Protein AF-A0A0V1ALI6-F1 (afdb_monomer)

pLDDT: mean 88.28, std 8.55, range [50.66, 95.81]

Solvent-accessible surface area (backbone atoms only — not comparable to full-atom values): 3725 Å² total; per-residue (Å²): 128,60,70,73,56,33,60,69,70,26,71,75,27,70,46,73,50,60,46,96,82,64,57,40,27,40,41,38,38,20,58,100,53,84,46,80,49,76,33,71,83,62,64,76,72,84,80,72,95,73,92,78,84,64,90,86,114

Mean predicted aligned error: 5.04 Å

Foldseek 3Di:
DDQVVLVVVPAFRKDKDADPVRQKIWIWGAHVHIDIDIDRPDYCPPDDDDDDDDPVD

Sequence (57 aa):
MPSNELKRKGRGATDFCCTRDNKLCVVKWFDNREVILTSTYKCVDPVEPVRRWDKRQ

Organism: Trichinella pseudospiralis (NCBI:txid6337)

Radius of gyration: 12.93 Å; Cα contacts (8 Å, |Δi|>4): 73; chains: 1; bounding box: 27×16×44 Å

Nearest PDB structures (foldseek):
  5i5l-assembly1_A-2  TM=4.619E-01  e=2.202E+00  Agrobacterium fabrum str. C58
  8co5-assembly1_A-2  TM=4.499E-01  e=2.348E+00  Agrobacterium fabrum str. C58
  7ado-assembly1_A  TM=5.730E-01  e=6.969E+00  Homo sapiens

Secondary structure (DSSP, 8-state):
--HHHHHHH-TTEEEEEE-TTSS-EEEEEESSSEEEEEESS--SPSP-------TT-

Structure (mmCIF, N/CA/C/O backbone):
data_AF-A0A0V1ALI6-F1
#
_entry.id   AF-A0A0V1ALI6-F1
#
loop_
_atom_site.group_PDB
_atom_site.id
_atom_site.type_symbol
_atom_site.label_atom_id
_atom_site.label_alt_id
_atom_site.label_comp_id
_atom_site.label_asym_id
_atom_site.label_entity_id
_atom_site.label_seq_id
_atom_site.pdbx_PDB_ins_code
_atom_site.Cartn_x
_atom_site.Cartn_y
_atom_site.Cartn_z
_atom_site.occupancy
_atom_site.B_iso_or_equiv
_atom_site.auth_seq_id
_atom_site.auth_comp_id
_atom_site.auth_asym_id
_atom_site.auth_atom_id
_atom_site.pdbx_PDB_model_num
ATOM 1 N N . MET A 1 1 ? 8.915 -0.398 5.105 1.00 77.69 1 MET A N 1
ATOM 2 C CA . MET A 1 1 ? 9.985 -0.504 4.094 1.00 77.69 1 MET A CA 1
ATOM 3 C C . MET A 1 1 ? 10.475 0.879 3.684 1.00 77.69 1 MET A C 1
ATOM 5 O O . MET A 1 1 ? 9.660 1.763 3.409 1.00 77.69 1 MET A O 1
ATOM 9 N N . PRO A 1 2 ? 11.799 1.100 3.648 1.00 82.69 2 PRO A N 1
ATOM 10 C CA . PRO A 1 2 ? 12.393 2.323 3.109 1.00 82.69 2 PRO A CA 1
ATOM 11 C C . PRO A 1 2 ? 12.028 2.534 1.629 1.00 82.69 2 PRO A C 1
ATOM 13 O O . PRO A 1 2 ? 11.894 1.569 0.877 1.00 82.69 2 PRO A O 1
ATOM 16 N N . SER A 1 3 ? 11.915 3.792 1.179 1.00 78.44 3 SER A N 1
ATOM 17 C CA 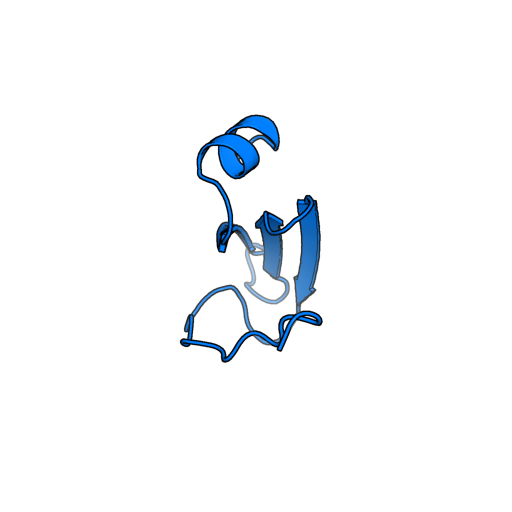. SER A 1 3 ? 11.536 4.124 -0.215 1.00 78.44 3 SER A CA 1
ATOM 18 C C . SER A 1 3 ? 12.462 3.473 -1.260 1.00 78.44 3 SER A C 1
ATOM 20 O O . SER A 1 3 ? 11.995 2.901 -2.247 1.00 78.44 3 SER A O 1
ATOM 22 N N . ASN A 1 4 ? 13.773 3.445 -0.992 1.00 87.62 4 ASN A N 1
ATOM 23 C CA . ASN A 1 4 ? 14.766 2.832 -1.881 1.00 87.62 4 ASN A CA 1
ATOM 24 C C . ASN A 1 4 ? 14.529 1.333 -2.112 1.00 87.62 4 ASN A C 1
ATOM 26 O O . ASN A 1 4 ? 14.844 0.816 -3.183 1.00 87.62 4 ASN A O 1
ATOM 30 N N . GLU A 1 5 ? 13.962 0.632 -1.130 1.00 92.62 5 GLU 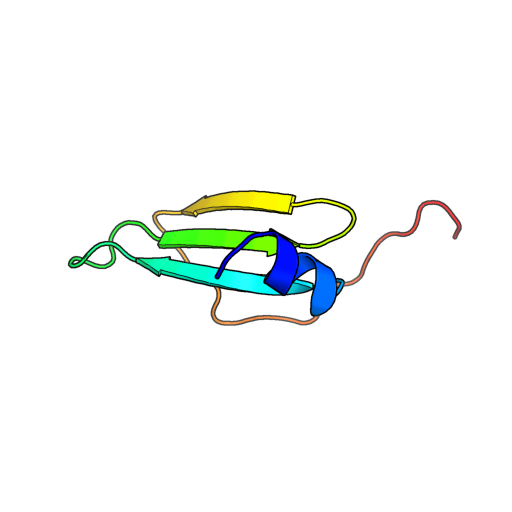A N 1
ATOM 31 C CA . GLU A 1 5 ? 13.686 -0.795 -1.249 1.00 92.62 5 GLU A CA 1
ATOM 32 C C . GLU A 1 5 ? 12.474 -1.063 -2.149 1.00 92.62 5 GLU A C 1
ATOM 34 O O . GLU A 1 5 ? 12.541 -1.937 -3.012 1.00 92.62 5 GLU A O 1
ATOM 39 N N . LEU A 1 6 ? 11.402 -0.275 -2.011 1.00 92.38 6 LEU A N 1
ATOM 40 C CA . LEU A 1 6 ? 10.218 -0.389 -2.871 1.00 92.38 6 LEU A CA 1
ATOM 41 C C . LEU A 1 6 ? 10.555 -0.051 -4.323 1.00 92.38 6 LEU A C 1
ATOM 43 O O . LEU A 1 6 ? 10.195 -0.796 -5.229 1.00 92.38 6 LEU A O 1
ATOM 47 N N . LYS A 1 7 ? 11.345 1.006 -4.542 1.00 91.19 7 LYS A N 1
ATOM 48 C CA . LYS A 1 7 ? 11.844 1.352 -5.877 1.00 91.19 7 LYS A CA 1
ATOM 49 C C . LYS A 1 7 ? 12.669 0.223 -6.500 1.00 91.19 7 LYS A C 1
ATOM 51 O O . LYS A 1 7 ? 12.530 -0.038 -7.691 1.00 91.19 7 LYS A O 1
ATOM 56 N N . ARG A 1 8 ? 13.509 -0.459 -5.709 1.00 93.75 8 ARG A N 1
ATOM 57 C CA . ARG A 1 8 ? 14.312 -1.607 -6.167 1.00 93.75 8 ARG A CA 1
ATOM 58 C C . ARG A 1 8 ? 13.451 -2.828 -6.499 1.00 93.75 8 ARG A C 1
ATOM 60 O O . ARG A 1 8 ? 13.752 -3.514 -7.468 1.00 93.75 8 ARG A O 1
ATOM 67 N N . LYS A 1 9 ? 12.400 -3.098 -5.715 1.00 92.94 9 LYS A N 1
ATOM 68 C CA . LYS A 1 9 ? 11.421 -4.166 -6.002 1.00 92.94 9 LYS A CA 1
ATOM 69 C C . LYS A 1 9 ? 10.619 -3.890 -7.275 1.00 92.94 9 LYS A C 1
ATOM 71 O O . LYS A 1 9 ? 10.135 -4.821 -7.907 1.00 92.94 9 LYS A O 1
A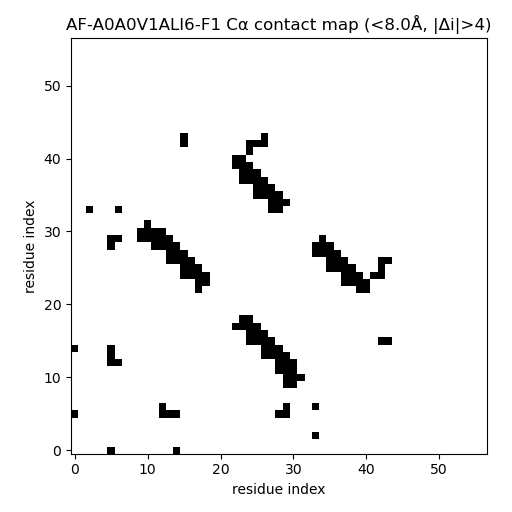TOM 76 N N . GLY A 1 10 ? 10.547 -2.625 -7.672 1.00 90.88 10 GLY A N 1
ATOM 77 C CA . GLY A 1 10 ? 9.999 -2.205 -8.945 1.00 90.88 10 GLY A CA 1
ATOM 78 C C . GLY A 1 10 ? 8.512 -1.896 -8.868 1.00 90.88 10 GLY A C 1
ATOM 79 O O . GLY A 1 10 ? 7.940 -1.637 -7.809 1.00 90.88 10 GLY A O 1
ATOM 80 N N . ARG A 1 11 ? 7.893 -1.858 -10.044 1.00 89.56 11 ARG A N 1
ATOM 81 C CA . ARG A 1 11 ? 6.505 -1.441 -10.206 1.00 89.56 11 ARG A CA 1
ATOM 82 C C . ARG A 1 11 ? 5.552 -2.412 -9.505 1.00 89.56 11 ARG A C 1
ATOM 84 O O . ARG A 1 11 ? 5.640 -3.616 -9.711 1.00 89.56 11 ARG A O 1
ATOM 91 N N . GLY A 1 12 ? 4.605 -1.869 -8.749 1.00 88.00 12 GLY A N 1
ATOM 92 C CA . GLY A 1 12 ? 3.622 -2.644 -7.994 1.00 88.00 12 GLY A CA 1
ATOM 93 C C . GLY A 1 12 ? 4.123 -3.083 -6.620 1.00 88.00 12 GLY A C 1
ATOM 94 O O . GLY A 1 12 ? 3.365 -3.701 -5.885 1.00 88.00 12 GLY A O 1
ATOM 95 N N . ALA A 1 13 ? 5.359 -2.745 -6.238 1.00 92.69 13 ALA A N 1
ATOM 96 C CA . ALA A 1 13 ? 5.834 -2.994 -4.887 1.00 92.69 13 ALA A CA 1
ATOM 97 C C . ALA A 1 13 ? 5.034 -2.157 -3.882 1.00 92.69 13 ALA A C 1
ATOM 99 O O . ALA A 1 13 ? 4.929 -0.933 -4.018 1.00 92.69 13 ALA A O 1
ATOM 100 N N . THR A 1 14 ? 4.507 -2.820 -2.858 1.00 93.56 14 THR A N 1
ATOM 101 C CA . THR A 1 14 ? 3.710 -2.196 -1.804 1.00 93.56 14 THR A CA 1
ATOM 102 C C . THR A 1 14 ? 4.222 -2.567 -0.422 1.00 93.56 14 THR A C 1
ATOM 104 O O . THR A 1 14 ? 4.805 -3.629 -0.213 1.00 93.56 14 THR A O 1
ATOM 107 N N . ASP A 1 15 ? 3.973 -1.680 0.526 1.00 94.19 15 ASP A N 1
ATOM 108 C CA . ASP A 1 15 ? 4.120 -1.908 1.955 1.00 94.19 15 ASP A CA 1
ATOM 109 C C . ASP A 1 15 ? 2.958 -1.220 2.670 1.00 94.19 15 ASP A C 1
ATOM 111 O O . ASP A 1 15 ? 2.427 -0.226 2.169 1.00 94.19 15 ASP A O 1
ATOM 115 N N . PHE A 1 16 ? 2.534 -1.737 3.815 1.00 94.56 16 PHE A N 1
ATOM 116 C CA . PHE A 1 16 ? 1.388 -1.182 4.523 1.00 94.56 16 PHE A CA 1
ATOM 117 C C . PHE A 1 16 ? 1.523 -1.324 6.029 1.00 94.56 16 PHE A C 1
ATOM 119 O O . PHE A 1 16 ? 2.215 -2.201 6.543 1.00 94.56 16 PHE A O 1
ATOM 126 N N . CYS A 1 17 ? 0.827 -0.454 6.746 1.00 94.25 17 CYS A N 1
ATOM 127 C CA . CYS A 1 17 ? 0.628 -0.600 8.174 1.00 94.25 17 CYS A CA 1
ATOM 128 C C . CYS A 1 17 ? -0.786 -0.176 8.556 1.00 94.25 17 CYS A C 1
ATOM 130 O O . CYS A 1 17 ? -1.388 0.691 7.921 1.00 94.25 17 CYS A O 1
ATOM 132 N N . CYS A 1 18 ? -1.307 -0.791 9.611 1.00 94.62 18 CYS A N 1
ATOM 133 C CA . CYS A 1 18 ? -2.601 -0.452 10.181 1.00 94.62 18 CYS A CA 1
ATOM 134 C C . CYS A 1 18 ? -2.418 0.129 11.581 1.00 94.62 18 CYS A C 1
ATOM 136 O O . CYS A 1 18 ? -1.456 -0.188 12.288 1.00 94.62 18 CYS A O 1
ATOM 138 N N . THR A 1 19 ? -3.365 0.962 12.004 1.00 94.94 19 THR A N 1
ATOM 139 C CA . THR A 1 19 ? -3.517 1.295 13.420 1.00 94.94 19 THR A CA 1
ATOM 140 C C . THR A 1 19 ? -3.820 0.034 14.225 1.00 94.94 19 THR A C 1
ATOM 142 O O . THR A 1 19 ? -4.343 -0.944 13.696 1.00 94.94 19 THR A O 1
ATOM 145 N N . ARG A 1 20 ? -3.524 0.047 15.532 1.00 94.31 20 ARG A N 1
ATOM 146 C CA . ARG A 1 20 ? -3.779 -1.112 16.412 1.00 94.31 20 ARG A CA 1
ATOM 147 C C . ARG A 1 20 ? -5.239 -1.571 16.407 1.00 94.31 20 ARG A C 1
ATOM 149 O O . ARG A 1 20 ? -5.501 -2.745 16.629 1.00 94.31 20 ARG A O 1
ATOM 156 N N . ASP A 1 21 ? -6.169 -0.648 16.184 1.00 94.62 21 ASP A N 1
ATOM 157 C CA . ASP A 1 21 ? -7.607 -0.909 16.116 1.00 94.62 21 ASP A CA 1
ATOM 158 C C . ASP A 1 21 ? -8.108 -1.217 14.695 1.00 94.62 21 ASP A C 1
ATOM 160 O O . ASP A 1 21 ? -9.312 -1.341 14.490 1.00 94.62 21 ASP A O 1
ATOM 164 N N . ASN A 1 22 ? -7.202 -1.327 13.715 1.00 89.44 22 ASN A N 1
ATOM 165 C CA . ASN A 1 22 ? -7.481 -1.590 12.302 1.00 89.44 22 ASN A CA 1
ATOM 166 C C . ASN A 1 22 ? -8.474 -0.616 11.636 1.00 89.44 22 ASN A C 1
ATOM 168 O O . ASN A 1 22 ? -9.005 -0.921 10.570 1.00 89.44 22 ASN A O 1
ATOM 172 N N . LYS A 1 23 ? -8.717 0.565 12.221 1.00 93.75 23 LYS A N 1
ATOM 173 C CA . LYS A 1 23 ? -9.624 1.578 11.648 1.00 93.75 23 LYS A CA 1
ATOM 174 C C . LYS A 1 23 ? -8.986 2.420 10.555 1.00 93.75 23 LYS A C 1
ATOM 176 O O . LYS A 1 23 ? -9.700 3.079 9.805 1.00 93.75 23 LYS A O 1
ATOM 181 N N . LEU A 1 24 ? -7.660 2.438 10.483 1.00 95.75 24 LEU A N 1
ATOM 182 C CA . LEU A 1 24 ? -6.916 3.176 9.477 1.00 95.75 24 LEU A CA 1
ATOM 183 C C . LEU A 1 24 ? -5.765 2.312 8.965 1.00 95.75 24 LEU A C 1
ATOM 185 O O . LEU A 1 24 ? -4.954 1.820 9.747 1.00 95.75 24 LEU A O 1
ATOM 189 N N . CYS A 1 25 ? -5.681 2.172 7.649 1.00 95.81 25 CYS A N 1
ATOM 190 C CA . CYS A 1 25 ? -4.550 1.585 6.947 1.00 95.81 25 CYS A CA 1
ATOM 191 C C . CYS A 1 25 ? -3.822 2.678 6.157 1.00 95.81 25 CYS A C 1
ATOM 193 O O . CYS A 1 25 ? -4.442 3.504 5.482 1.00 95.81 25 CYS A O 1
ATOM 195 N N . VAL A 1 26 ? -2.495 2.675 6.253 1.00 95.62 26 VAL A N 1
ATOM 196 C CA . VAL A 1 26 ? -1.586 3.456 5.418 1.00 95.62 26 VAL A CA 1
ATOM 1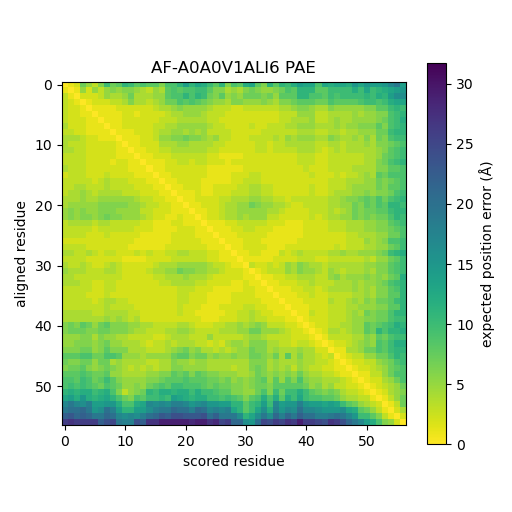97 C C . VAL A 1 26 ? -0.949 2.490 4.433 1.00 95.62 26 VAL A C 1
ATOM 199 O O . VAL A 1 26 ? -0.302 1.526 4.838 1.00 95.62 26 VAL A O 1
ATOM 202 N N . VAL A 1 27 ? -1.106 2.760 3.143 1.00 94.62 27 VAL A N 1
ATOM 203 C CA . VAL A 1 27 ? -0.483 1.995 2.066 1.00 94.62 27 VAL A CA 1
ATOM 204 C C . VAL A 1 27 ? 0.559 2.863 1.389 1.00 94.62 27 VAL A C 1
ATOM 206 O O . VAL A 1 27 ? 0.301 4.000 0.996 1.00 94.62 27 VAL A O 1
ATOM 209 N N . LYS A 1 28 ? 1.745 2.297 1.225 1.00 94.88 28 LYS A N 1
ATOM 210 C CA . LYS A 1 28 ? 2.832 2.848 0.438 1.00 94.88 28 LYS A CA 1
ATOM 211 C C . LYS A 1 28 ? 3.021 1.983 -0.797 1.00 94.88 28 LYS A C 1
ATOM 213 O O . LYS A 1 28 ? 3.199 0.776 -0.687 1.00 94.88 28 LYS A O 1
ATOM 218 N N . TRP A 1 29 ? 3.004 2.598 -1.968 1.00 92.50 29 TRP A N 1
ATOM 219 C CA . TRP A 1 29 ? 3.017 1.908 -3.254 1.00 92.50 29 TRP A CA 1
ATOM 220 C C . TRP A 1 29 ? 4.010 2.578 -4.200 1.00 92.50 29 TRP A C 1
ATOM 222 O O . TRP A 1 29 ? 4.084 3.804 -4.272 1.00 92.50 29 TRP A O 1
ATOM 232 N N . PHE A 1 30 ? 4.794 1.778 -4.919 1.00 92.50 30 PHE A N 1
ATOM 233 C CA . PHE A 1 30 ? 5.680 2.257 -5.969 1.00 92.50 30 PHE A CA 1
ATOM 234 C C . PHE A 1 30 ? 5.160 1.850 -7.351 1.00 92.50 30 PHE A C 1
ATOM 236 O O . PHE A 1 30 ? 5.080 0.667 -7.679 1.00 92.50 30 PHE A O 1
ATOM 243 N N . ASP A 1 31 ? 4.828 2.838 -8.179 1.00 87.94 31 ASP A N 1
ATOM 244 C CA . ASP A 1 31 ? 4.442 2.642 -9.579 1.00 87.94 31 ASP A CA 1
ATOM 245 C C . ASP A 1 31 ? 5.478 3.277 -10.512 1.00 87.94 31 ASP A C 1
ATOM 247 O O . ASP A 1 31 ? 6.628 2.852 -10.556 1.00 87.94 31 ASP A O 1
ATOM 251 N N . ASN A 1 32 ? 5.100 4.335 -11.230 1.00 87.81 32 ASN A N 1
ATOM 252 C CA . ASN A 1 32 ? 6.044 5.234 -11.884 1.00 87.81 32 ASN A CA 1
ATOM 253 C C . ASN A 1 32 ? 6.793 6.111 -10.857 1.00 87.81 32 ASN A C 1
ATOM 255 O O . ASN A 1 32 ? 7.906 6.565 -11.122 1.00 87.81 32 ASN A O 1
ATOM 259 N N . ARG A 1 33 ? 6.161 6.384 -9.706 1.00 89.12 33 ARG A N 1
ATOM 260 C CA . ARG A 1 33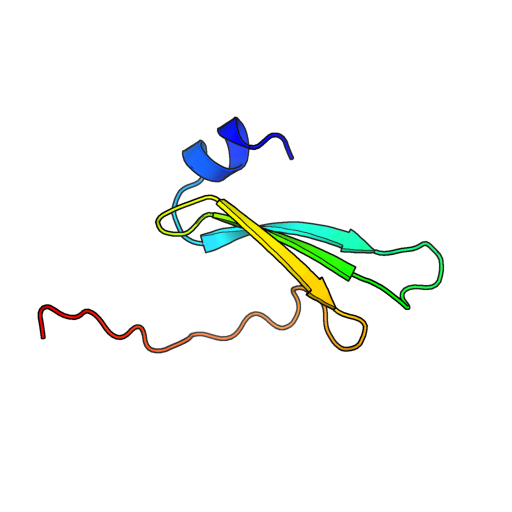 ? 6.689 7.129 -8.552 1.00 89.12 33 ARG A CA 1
ATOM 261 C C . ARG A 1 33 ? 6.093 6.559 -7.261 1.00 89.12 33 ARG A C 1
ATOM 263 O O . ARG A 1 33 ? 5.175 5.743 -7.307 1.00 89.12 33 ARG A O 1
ATOM 270 N N . GLU A 1 34 ? 6.639 6.991 -6.132 1.00 91.38 34 GLU A N 1
ATOM 271 C CA . GLU A 1 34 ? 6.125 6.673 -4.800 1.00 91.38 34 GLU A CA 1
ATOM 272 C C . GLU A 1 34 ? 4.772 7.356 -4.558 1.00 91.38 34 GLU A C 1
ATOM 274 O O . GLU A 1 34 ? 4.610 8.547 -4.831 1.00 91.38 34 GLU A O 1
ATOM 279 N N . VAL A 1 35 ? 3.817 6.589 -4.039 1.00 92.06 35 VAL A N 1
ATOM 280 C CA . VAL A 1 35 ? 2.470 7.018 -3.659 1.00 92.06 35 VAL A CA 1
ATOM 281 C C . VAL A 1 35 ? 2.214 6.572 -2.223 1.00 92.06 35 VAL A C 1
ATOM 283 O O . VAL A 1 35 ? 2.542 5.444 -1.847 1.00 92.06 35 VAL A O 1
ATOM 286 N N . ILE A 1 36 ? 1.620 7.456 -1.424 1.00 93.75 36 ILE A N 1
ATOM 287 C CA . ILE A 1 36 ? 1.150 7.154 -0.070 1.00 93.75 36 ILE A CA 1
ATOM 288 C C . ILE A 1 36 ? -0.355 7.405 -0.041 1.00 93.75 36 ILE A C 1
ATOM 290 O O . ILE A 1 36 ? -0.814 8.471 -0.449 1.00 93.75 36 ILE A O 1
ATOM 294 N N . LEU A 1 37 ? -1.108 6.417 0.430 1.00 93.44 37 LEU A N 1
ATOM 295 C CA . LEU A 1 37 ? -2.562 6.434 0.534 1.00 93.44 37 LEU A CA 1
ATOM 296 C C . LEU A 1 37 ? -2.978 6.076 1.962 1.00 93.44 37 LEU A C 1
ATOM 298 O O . LEU A 1 37 ? -2.394 5.188 2.578 1.00 93.44 37 LEU A O 1
ATOM 302 N N . THR A 1 38 ? -4.020 6.727 2.466 1.00 95.31 38 THR A N 1
ATOM 303 C CA . THR A 1 38 ? -4.705 6.356 3.708 1.00 95.31 38 THR A CA 1
ATOM 304 C C . THR A 1 38 ? -6.128 5.901 3.412 1.00 95.31 38 THR A C 1
ATOM 306 O O . THR A 1 38 ? -6.799 6.450 2.541 1.00 95.31 38 THR A O 1
ATOM 309 N N . SER A 1 39 ? -6.597 4.888 4.136 1.00 94.25 39 SER A N 1
ATOM 310 C CA . SER A 1 39 ? -7.931 4.312 3.958 1.00 94.25 39 SER A CA 1
ATOM 311 C C . SER A 1 39 ? -8.494 3.835 5.291 1.00 94.25 39 SER A C 1
ATOM 313 O O . SER A 1 39 ? -7.785 3.218 6.082 1.00 94.25 39 SER A O 1
ATOM 315 N N . THR A 1 40 ? -9.777 4.099 5.531 1.00 95.50 40 THR A N 1
ATOM 316 C CA . THR A 1 40 ? -10.540 3.583 6.682 1.00 95.50 40 THR A CA 1
ATOM 317 C C . THR A 1 40 ? -11.439 2.399 6.320 1.00 95.50 40 THR A C 1
ATOM 319 O O . THR A 1 40 ? -12.201 1.922 7.156 1.00 95.50 40 THR A O 1
ATOM 322 N N . TYR A 1 41 ? -11.388 1.940 5.065 1.00 89.81 41 TYR A N 1
ATOM 323 C CA . TYR A 1 41 ? -12.306 0.932 4.535 1.00 89.81 41 TYR A CA 1
ATOM 324 C C . TYR A 1 41 ? -11.604 -0.390 4.218 1.00 89.81 41 TYR A C 1
ATOM 326 O O . TYR A 1 41 ? -11.914 -1.421 4.808 1.00 89.81 41 TYR A O 1
ATOM 334 N N . LYS A 1 42 ? -10.648 -0.359 3.286 1.00 84.62 42 LYS A N 1
ATOM 335 C CA . LYS A 1 42 ? -9.862 -1.524 2.856 1.00 84.62 42 LYS A CA 1
ATOM 336 C C . LYS A 1 42 ? -8.377 -1.191 2.817 1.00 84.62 42 LYS A C 1
ATOM 338 O O . LYS A 1 42 ? -8.011 -0.050 2.527 1.00 84.62 42 LYS A O 1
ATOM 343 N N . CYS A 1 43 ? -7.554 -2.190 3.122 1.00 88.81 43 CYS A N 1
ATOM 344 C CA . CYS A 1 43 ? -6.098 -2.114 3.043 1.00 88.81 43 CYS A CA 1
ATOM 345 C C . CYS A 1 43 ? -5.619 -2.751 1.725 1.00 88.81 43 CYS A C 1
ATOM 347 O O . CYS A 1 43 ? -6.313 -2.634 0.717 1.00 88.81 43 CYS A O 1
ATOM 349 N N . VAL A 1 44 ? -4.446 -3.390 1.709 1.00 88.50 44 VAL A N 1
ATOM 350 C CA . VAL A 1 44 ? -3.864 -3.973 0.485 1.00 88.50 44 VAL A CA 1
ATOM 351 C C . VAL A 1 44 ? -4.650 -5.184 -0.026 1.00 88.50 44 VAL A C 1
ATOM 353 O O . VAL A 1 44 ? -4.756 -5.355 -1.236 1.00 88.50 44 VAL A O 1
ATOM 356 N N . ASP A 1 45 ? -5.238 -5.983 0.866 1.00 85.62 45 ASP A N 1
ATOM 357 C CA . ASP A 1 45 ? -5.937 -7.209 0.481 1.00 85.62 45 ASP A CA 1
ATOM 358 C C . ASP A 1 45 ? -7.464 -7.032 0.338 1.00 85.62 45 ASP A C 1
ATOM 360 O O . ASP A 1 45 ? -8.093 -6.368 1.174 1.00 85.62 45 ASP A O 1
ATOM 364 N N . PRO A 1 46 ? -8.090 -7.672 -0.671 1.00 86.69 46 PRO A N 1
ATOM 365 C CA . PRO A 1 46 ? -7.457 -8.477 -1.723 1.00 86.69 46 PRO A CA 1
ATOM 366 C C . PRO A 1 46 ? -6.830 -7.615 -2.835 1.00 86.69 46 PRO A C 1
ATOM 368 O O . PRO A 1 46 ? -7.420 -6.626 -3.272 1.00 86.69 46 PRO A O 1
ATOM 371 N N . VAL 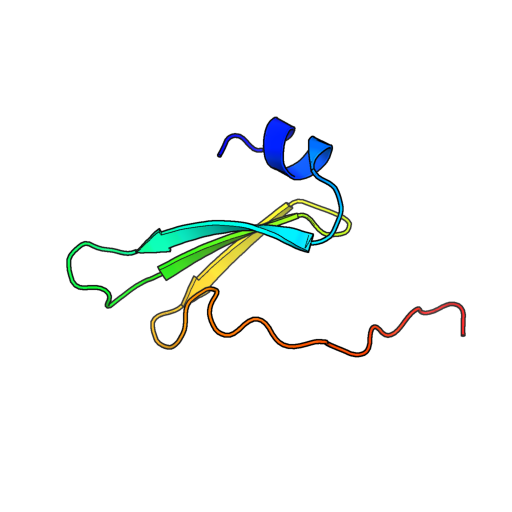A 1 47 ? -5.665 -8.037 -3.339 1.00 86.56 47 VAL A N 1
ATOM 372 C CA . VAL A 1 47 ? -5.070 -7.472 -4.561 1.00 86.56 47 VAL A CA 1
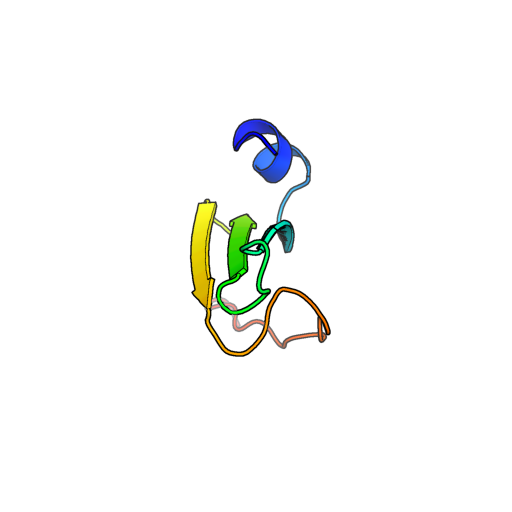ATOM 373 C C . VAL A 1 47 ? -5.674 -8.161 -5.782 1.00 86.56 47 VAL A C 1
ATOM 375 O O . VAL A 1 47 ? -5.532 -9.371 -5.956 1.00 86.56 47 VAL A O 1
ATOM 378 N N . GLU A 1 48 ? -6.313 -7.386 -6.654 1.00 88.12 48 GLU A N 1
ATOM 379 C CA . GLU A 1 48 ? -6.927 -7.886 -7.886 1.00 88.12 48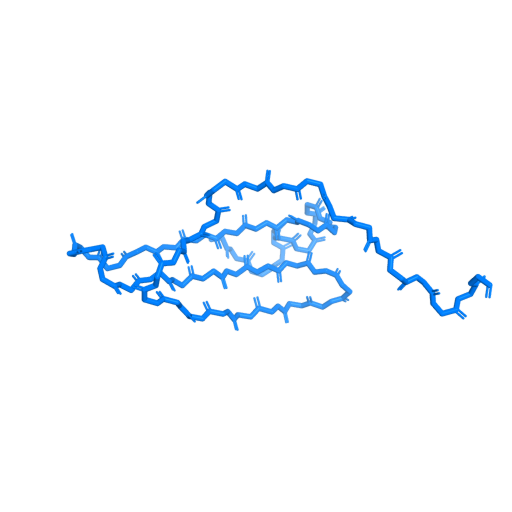 GLU A CA 1
ATOM 380 C C . GLU A 1 48 ? -6.120 -7.475 -9.131 1.00 88.12 48 GLU A C 1
ATOM 382 O O . GLU A 1 48 ? -5.520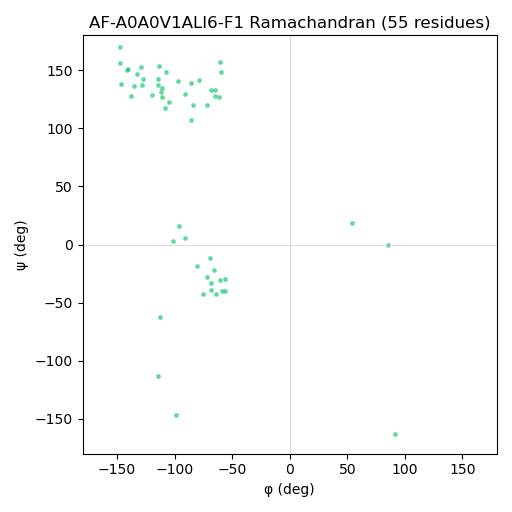 -6.393 -9.159 1.00 88.12 48 GLU A O 1
ATOM 387 N N . PRO A 1 49 ? -6.106 -8.297 -10.197 1.00 85.94 49 PRO A N 1
ATOM 388 C CA . PRO A 1 49 ? -5.558 -7.885 -11.483 1.00 85.94 49 PRO A CA 1
ATOM 389 C C . PRO A 1 49 ? -6.343 -6.693 -12.043 1.00 85.94 49 PRO A C 1
ATOM 391 O O . PRO A 1 49 ? -7.559 -6.759 -12.207 1.00 85.94 49 PRO A O 1
ATOM 394 N N . VAL A 1 50 ? -5.646 -5.614 -12.400 1.00 82.69 50 VAL A N 1
ATOM 395 C CA . VAL A 1 50 ? -6.263 -4.415 -12.988 1.00 82.69 50 VAL A CA 1
ATOM 396 C C . VAL A 1 50 ? -5.799 -4.203 -14.424 1.00 82.69 50 VAL A C 1
ATOM 398 O O . VAL A 1 50 ? -4.611 -4.319 -14.736 1.00 82.69 50 VAL A O 1
ATOM 401 N N . ARG A 1 51 ? -6.728 -3.844 -15.324 1.00 83.62 51 ARG A N 1
ATOM 402 C CA . ARG A 1 51 ? -6.356 -3.414 -16.677 1.00 83.62 51 ARG A CA 1
ATOM 403 C C . ARG A 1 51 ? -5.728 -2.032 -16.603 1.00 83.62 51 ARG A C 1
ATOM 405 O O . ARG A 1 51 ? -6.370 -1.064 -16.198 1.00 83.62 51 ARG A O 1
ATOM 412 N N . ARG A 1 52 ? -4.481 -1.935 -17.049 1.00 76.25 52 ARG A N 1
ATOM 413 C CA . ARG A 1 52 ? -3.771 -0.667 -17.107 1.00 76.25 52 ARG A CA 1
ATOM 414 C C . ARG A 1 52 ? -3.986 0.008 -18.453 1.00 76.25 52 ARG A C 1
ATOM 416 O O . ARG A 1 52 ? -3.757 -0.586 -19.499 1.00 76.25 52 ARG A O 1
ATOM 423 N N . TRP A 1 53 ? -4.373 1.271 -18.394 1.00 75.12 53 TRP A N 1
ATOM 424 C CA . TRP A 1 53 ? -4.467 2.132 -19.560 1.00 75.12 53 TRP A CA 1
ATOM 425 C C . TRP A 1 53 ? -3.092 2.746 -19.822 1.00 75.12 53 TRP A C 1
ATOM 427 O O . TRP A 1 53 ? -2.620 3.579 -19.044 1.00 75.12 53 TRP A O 1
ATOM 437 N N . ASP A 1 54 ? -2.414 2.293 -20.873 1.00 76.12 54 ASP A N 1
ATOM 438 C CA . ASP A 1 54 ? -1.271 3.022 -21.418 1.00 76.12 54 ASP A CA 1
ATOM 439 C C . ASP A 1 54 ? -1.799 4.071 -22.404 1.00 76.12 54 ASP A C 1
ATOM 441 O O . ASP A 1 54 ? -2.710 3.798 -23.181 1.00 76.12 54 ASP A O 1
ATOM 445 N N . LYS A 1 55 ? -1.230 5.278 -22.379 1.00 64.69 55 LYS A N 1
ATOM 446 C CA . LYS A 1 55 ? -1.554 6.325 -23.359 1.00 64.69 55 LYS A CA 1
ATOM 447 C C . LYS A 1 55 ? -1.031 5.992 -24.763 1.00 64.69 55 LYS A C 1
ATOM 449 O O . LYS A 1 55 ? -1.354 6.715 -25.693 1.00 64.69 55 LYS A O 1
ATOM 454 N N . ARG A 1 56 ? -0.179 4.967 -24.893 1.00 67.31 56 ARG A N 1
ATOM 455 C CA . ARG A 1 56 ? 0.429 4.510 -26.153 1.00 67.31 56 ARG A CA 1
ATOM 456 C C . ARG A 1 56 ? -0.310 3.345 -26.829 1.00 67.31 56 ARG A C 1
ATOM 458 O O . ARG A 1 56 ? 0.300 2.683 -27.665 1.00 67.31 56 ARG A O 1
ATOM 465 N N . GLN A 1 57 ? -1.557 3.060 -26.449 1.00 50.66 57 GLN A N 1
ATOM 466 C CA . GLN A 1 57 ? -2.426 2.246 -27.308 1.00 50.66 57 GLN A CA 1
ATOM 467 C C . GLN A 1 57 ? -2.867 3.038 -28.534 1.00 50.66 57 GLN A C 1
ATOM 469 O O . GLN A 1 57 ? -3.130 4.250 -28.376 1.00 50.66 57 GLN A O 1
#